Protein AF-A0A2V8QY30-F1 (afdb_monomer_lite)

Radius of gyration: 14.87 Å; chains: 1; bounding box: 44×24×40 Å

Secondary structure (DSSP, 8-state):
---PPPEEEEEES---TT-HHHHHHHHHHHHHHHTT-EEEEE-GGG--PPPP-HHHHHHH---HHHHHHHHHHHH-SEEEEE---BTTB--HHHHHHHHHHTS--SSS-HHHHHTT-EEEEE----

pLDDT: mean 94.34, std 8.31, range [44.0, 98.81]

Structure (mmCIF, N/CA/C/O backbone):
data_AF-A0A2V8QY30-F1
#
_entry.id   AF-A0A2V8QY30-F1
#
loop_
_atom_site.group_PDB
_atom_site.id
_atom_site.type_symbol
_atom_site.label_atom_id
_atom_site.label_alt_id
_atom_site.label_comp_id
_atom_site.label_asym_id
_atom_site.label_entity_id
_atom_site.label_seq_id
_atom_site.pdbx_PDB_ins_code
_atom_site.Cartn_x
_atom_site.Cartn_y
_atom_site.Cartn_z
_atom_site.occupancy
_atom_site.B_iso_or_equiv
_atom_site.auth_seq_id
_atom_site.auth_comp_id
_atom_site.auth_asym_id
_atom_site.auth_atom_id
_atom_site.pdbx_PDB_model_num
ATOM 1 N N . MET A 1 1 ? -28.952 3.917 -4.270 1.00 44.00 1 MET A N 1
ATOM 2 C CA . MET A 1 1 ? -27.630 3.700 -4.903 1.00 44.00 1 MET A CA 1
ATOM 3 C C . MET A 1 1 ? -26.895 2.668 -4.061 1.00 44.00 1 MET A C 1
ATOM 5 O O . MET A 1 1 ? -27.124 2.662 -2.861 1.00 44.00 1 MET A O 1
ATOM 9 N N . MET A 1 2 ? -26.180 1.724 -4.678 1.00 47.91 2 MET A N 1
ATOM 10 C CA . MET A 1 2 ? -25.750 0.466 -4.043 1.00 47.91 2 MET A CA 1
ATOM 11 C C . MET A 1 2 ? -25.046 0.677 -2.694 1.00 47.91 2 MET A C 1
ATOM 13 O O . MET A 1 2 ? -23.987 1.288 -2.622 1.00 47.91 2 MET A O 1
ATOM 17 N N . ASN A 1 3 ? -25.658 0.127 -1.643 1.00 50.34 3 ASN A N 1
ATOM 18 C CA . ASN A 1 3 ? -25.134 0.003 -0.283 1.00 50.34 3 ASN A CA 1
ATOM 19 C C . ASN A 1 3 ? -24.005 -1.053 -0.249 1.00 50.34 3 ASN A C 1
ATOM 21 O O . ASN A 1 3 ? -24.126 -2.088 0.406 1.00 50.34 3 ASN A O 1
ATOM 25 N N . SER A 1 4 ? -22.926 -0.859 -1.009 1.00 79.81 4 SER A N 1
ATOM 26 C CA . SER A 1 4 ? -21.742 -1.716 -0.896 1.00 79.81 4 SER A CA 1
ATOM 27 C C . SER A 1 4 ? -20.883 -1.230 0.266 1.00 79.81 4 SER A C 1
ATOM 29 O O . SER A 1 4 ? -20.555 -0.046 0.344 1.00 79.81 4 SER A O 1
ATOM 31 N N . ARG A 1 5 ? -20.529 -2.139 1.182 1.00 92.62 5 ARG A N 1
ATOM 32 C CA . ARG A 1 5 ? -19.551 -1.850 2.239 1.00 92.62 5 ARG A CA 1
ATOM 33 C C . ARG A 1 5 ? -18.229 -1.423 1.583 1.00 92.62 5 ARG A C 1
ATOM 35 O O . ARG A 1 5 ? -17.775 -2.158 0.707 1.00 92.62 5 ARG A O 1
ATOM 42 N N . PRO A 1 6 ? -17.619 -0.287 1.972 1.00 95.88 6 PRO A N 1
ATOM 43 C CA . PRO A 1 6 ? -16.337 0.133 1.412 1.00 95.88 6 PRO A CA 1
ATOM 44 C C . PRO A 1 6 ? -15.262 -0.925 1.653 1.00 95.88 6 PRO A C 1
ATOM 46 O O . PRO A 1 6 ? -15.087 -1.360 2.794 1.00 95.88 6 PRO A O 1
ATOM 49 N N . LYS A 1 7 ? -14.529 -1.310 0.606 1.00 97.94 7 LYS A N 1
ATOM 50 C CA . LYS A 1 7 ? -13.388 -2.223 0.712 1.00 97.94 7 LYS A CA 1
ATOM 51 C C . LYS A 1 7 ? -12.108 -1.438 0.931 1.00 97.94 7 LYS A C 1
ATOM 53 O O . LYS A 1 7 ? -11.753 -0.582 0.127 1.00 97.94 7 LYS A O 1
ATOM 58 N N . ILE A 1 8 ? -11.388 -1.734 2.002 1.00 98.56 8 ILE A N 1
ATOM 59 C CA . ILE A 1 8 ? -10.197 -0.989 2.405 1.00 98.56 8 ILE A CA 1
ATOM 60 C C . ILE A 1 8 ? -8.993 -1.923 2.466 1.00 98.56 8 ILE A C 1
ATOM 62 O O . ILE A 1 8 ? -9.006 -2.906 3.204 1.00 98.56 8 ILE A O 1
ATOM 66 N N . LEU A 1 9 ? -7.936 -1.611 1.717 1.00 98.75 9 LEU A N 1
ATOM 67 C CA . LEU A 1 9 ? -6.664 -2.324 1.820 1.00 98.75 9 LEU A CA 1
ATOM 68 C C . LEU A 1 9 ? -5.789 -1.648 2.880 1.00 98.75 9 LEU A C 1
ATOM 70 O O . LEU A 1 9 ? -5.529 -0.447 2.814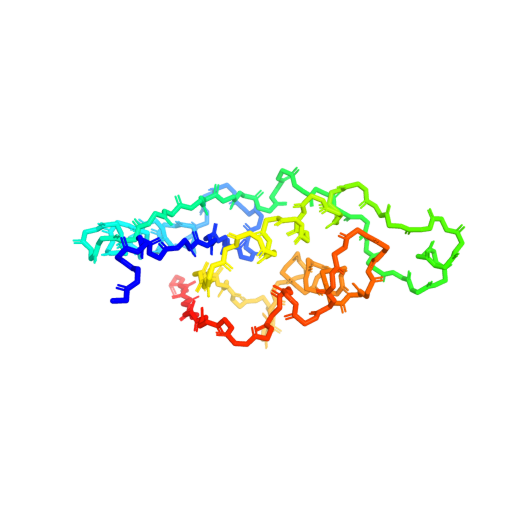 1.00 98.75 9 LEU A O 1
ATOM 74 N N . ALA A 1 10 ? -5.311 -2.417 3.852 1.00 98.81 10 ALA A N 1
ATOM 75 C CA . ALA A 1 10 ? -4.511 -1.920 4.962 1.00 98.81 10 ALA A CA 1
ATOM 76 C C . ALA A 1 10 ? -3.126 -2.573 4.990 1.00 98.81 10 ALA A C 1
ATOM 78 O O . ALA A 1 10 ? -3.009 -3.795 5.085 1.00 98.81 10 ALA A O 1
ATOM 79 N N . PHE A 1 11 ? -2.062 -1.768 4.977 1.00 98.69 11 PHE A N 1
ATOM 80 C CA . PHE A 1 11 ? -0.688 -2.265 5.094 1.00 98.69 11 PHE A CA 1
ATOM 81 C C . PHE A 1 11 ? 0.254 -1.248 5.735 1.00 98.69 11 PHE A C 1
ATOM 83 O O . PHE A 1 11 ? 0.002 -0.043 5.770 1.00 98.69 11 PHE A O 1
ATOM 90 N N . ALA A 1 12 ? 1.357 -1.750 6.290 1.00 98.31 12 ALA A N 1
ATOM 91 C CA . ALA A 1 12 ? 2.384 -0.918 6.901 1.00 98.31 12 ALA A CA 1
ATOM 92 C C . ALA A 1 12 ? 3.665 -0.930 6.062 1.00 98.31 12 ALA A C 1
ATOM 94 O O . ALA A 1 12 ? 4.093 -1.987 5.607 1.00 98.31 12 ALA A O 1
ATOM 95 N N . GLY A 1 13 ? 4.334 0.219 5.954 1.00 97.38 13 GLY A N 1
ATOM 96 C CA . GLY A 1 13 ? 5.627 0.353 5.273 1.00 97.38 13 GLY A CA 1
ATOM 97 C C . GLY A 1 13 ? 6.804 -0.302 6.008 1.00 97.38 13 GLY A C 1
ATOM 98 O O . GLY A 1 13 ? 7.914 -0.364 5.489 1.00 97.38 13 GLY A O 1
ATOM 99 N N . SER A 1 14 ? 6.590 -0.787 7.233 1.00 96.88 14 SER A N 1
ATOM 100 C CA . SER A 1 14 ? 7.616 -1.455 8.033 1.00 96.88 14 SER A CA 1
ATOM 101 C C . SER A 1 14 ? 7.595 -2.964 7.829 1.00 96.88 14 SER A C 1
ATOM 103 O O . SER A 1 14 ? 6.583 -3.606 8.105 1.00 96.88 14 SER A O 1
ATOM 105 N N . LEU A 1 15 ? 8.745 -3.551 7.499 1.00 96.94 15 LEU A N 1
ATOM 106 C CA . LEU A 1 15 ? 8.915 -5.007 7.478 1.00 96.94 15 LEU A CA 1
ATOM 107 C C . LEU A 1 15 ? 9.192 -5.602 8.867 1.00 96.94 15 LEU A C 1
ATOM 109 O O . LEU A 1 15 ? 9.191 -6.813 9.025 1.00 96.94 15 LEU A O 1
ATOM 113 N N . ARG A 1 16 ? 9.405 -4.795 9.914 1.00 96.25 16 ARG A N 1
ATOM 114 C CA . ARG A 1 16 ? 9.683 -5.324 11.261 1.00 96.25 16 ARG A CA 1
ATOM 115 C C . ARG A 1 16 ? 8.466 -6.077 11.805 1.00 96.25 16 ARG A C 1
ATOM 117 O O . ARG A 1 16 ? 7.333 -5.611 11.676 1.00 96.25 16 ARG A O 1
ATOM 124 N N . GLU A 1 17 ? 8.695 -7.207 12.472 1.00 94.94 17 GLU A N 1
ATOM 125 C CA . GLU A 1 17 ? 7.608 -7.991 13.082 1.00 94.94 17 GLU A CA 1
ATOM 126 C C . GLU A 1 17 ? 6.914 -7.199 14.196 1.00 94.94 17 GLU A C 1
ATOM 128 O O . GLU A 1 17 ? 5.695 -7.042 14.217 1.00 94.94 17 GLU A O 1
ATOM 133 N N . ARG A 1 18 ? 7.719 -6.608 15.086 1.00 95.12 18 ARG A N 1
ATOM 134 C CA . ARG A 1 18 ? 7.273 -5.803 16.232 1.00 95.12 18 ARG A CA 1
ATOM 135 C C . ARG A 1 18 ? 7.176 -4.312 15.891 1.00 95.12 18 ARG A C 1
ATOM 137 O O . ARG A 1 18 ? 7.644 -3.461 16.641 1.00 95.12 18 ARG A O 1
ATOM 144 N N . SER A 1 19 ? 6.616 -3.982 14.729 1.00 96.62 19 SER A N 1
ATOM 145 C CA . SER A 1 19 ? 6.483 -2.591 14.282 1.00 96.62 19 SER A CA 1
ATOM 146 C C . SER A 1 19 ? 5.397 -1.831 15.056 1.00 96.62 19 SER A C 1
ATOM 148 O O . SER A 1 19 ? 4.241 -2.261 15.095 1.00 96.62 19 SER A O 1
ATOM 150 N N . LEU A 1 20 ? 5.732 -0.656 15.608 1.00 96.69 20 LEU A N 1
ATOM 151 C CA . LEU A 1 20 ? 4.745 0.272 16.185 1.00 96.69 20 LEU A CA 1
ATOM 152 C C . LEU A 1 20 ? 3.708 0.715 15.142 1.00 96.69 20 LEU A C 1
ATOM 154 O O . LEU A 1 20 ? 2.522 0.804 15.447 1.00 96.69 20 LEU A O 1
ATOM 158 N N . ASN A 1 21 ? 4.129 0.876 13.887 1.00 97.88 21 ASN A N 1
ATOM 159 C CA . ASN A 1 21 ? 3.250 1.263 12.785 1.00 97.88 21 ASN A CA 1
ATOM 160 C C . ASN A 1 21 ? 2.228 0.167 12.457 1.00 97.88 21 ASN A C 1
ATOM 162 O O . ASN A 1 21 ? 1.056 0.469 12.258 1.00 97.88 21 ASN A O 1
ATOM 166 N N . LYS A 1 22 ? 2.614 -1.117 12.526 1.00 98.12 22 LYS A N 1
ATOM 167 C CA . LYS A 1 22 ? 1.648 -2.229 12.427 1.00 98.12 22 LYS A CA 1
ATOM 168 C C . LYS A 1 22 ? 0.629 -2.207 13.573 1.00 98.12 22 LYS A C 1
ATOM 170 O O . LYS A 1 22 ? -0.527 -2.559 13.364 1.00 98.12 22 LYS A O 1
ATOM 175 N N . ARG A 1 23 ? 1.025 -1.792 14.784 1.00 97.62 23 ARG A N 1
ATOM 176 C CA . ARG A 1 23 ? 0.105 -1.678 15.934 1.00 97.62 23 ARG A CA 1
ATOM 177 C C . ARG A 1 23 ? -0.899 -0.539 15.752 1.00 97.62 23 ARG A C 1
ATOM 179 O O . ARG A 1 23 ? -2.086 -0.764 15.977 1.00 97.62 23 ARG A O 1
ATOM 186 N N . VAL A 1 24 ? -0.446 0.641 15.323 1.00 98.00 24 VAL A N 1
ATOM 187 C CA . VAL A 1 24 ? -1.335 1.780 15.027 1.00 98.00 24 VAL A CA 1
ATOM 188 C C . VAL A 1 24 ? -2.274 1.453 13.869 1.00 98.00 24 VAL A C 1
ATOM 190 O O . VAL A 1 24 ? -3.479 1.657 14.000 1.00 98.00 24 VAL A O 1
ATOM 193 N N . LEU A 1 25 ? -1.769 0.819 12.806 1.00 98.62 25 LEU A N 1
ATOM 194 C CA . LEU A 1 25 ? -2.597 0.352 11.695 1.00 98.62 25 LEU A CA 1
ATOM 195 C C . LEU A 1 25 ? -3.714 -0.582 12.163 1.00 98.62 25 LEU A C 1
ATOM 197 O O . LEU A 1 25 ? -4.866 -0.377 11.810 1.00 98.62 25 LEU A O 1
ATOM 201 N N . LYS A 1 26 ? -3.406 -1.564 13.020 1.00 98.44 26 LYS A N 1
ATOM 202 C CA . LYS A 1 26 ? -4.421 -2.461 13.599 1.00 98.44 26 LYS A CA 1
ATOM 203 C C . LYS A 1 26 ? -5.492 -1.706 14.389 1.00 98.44 26 LYS A C 1
ATOM 205 O O . LYS A 1 26 ? -6.628 -2.162 14.448 1.00 98.44 26 LYS A O 1
ATOM 210 N N . THR A 1 27 ? -5.161 -0.571 15.004 1.00 98.38 27 THR A N 1
ATOM 211 C CA . THR A 1 27 ? -6.157 0.302 15.644 1.00 98.38 27 THR A CA 1
ATOM 212 C C . THR A 1 27 ? -7.035 1.009 14.617 1.00 98.38 27 THR A C 1
ATOM 214 O O . THR A 1 27 ? -8.252 1.014 14.791 1.00 98.38 27 THR A O 1
ATOM 217 N N . ALA A 1 28 ? -6.453 1.534 13.536 1.00 98.50 28 ALA A N 1
ATOM 218 C CA . ALA A 1 28 ? -7.212 2.141 12.445 1.00 98.50 28 ALA A CA 1
ATOM 219 C C . ALA A 1 28 ? -8.132 1.131 11.737 1.00 98.50 28 ALA A C 1
ATOM 221 O O . ALA A 1 28 ? -9.289 1.452 11.487 1.00 98.50 28 ALA A O 1
ATOM 222 N N . ILE A 1 29 ? -7.662 -0.103 11.512 1.00 98.69 29 ILE A N 1
ATOM 223 C CA . ILE A 1 29 ? -8.457 -1.217 10.967 1.00 98.69 29 ILE A CA 1
ATOM 224 C C . ILE A 1 29 ? -9.715 -1.434 11.815 1.00 98.69 29 ILE A C 1
ATOM 226 O O . ILE A 1 29 ? -10.820 -1.338 11.293 1.00 98.69 29 ILE A O 1
ATOM 230 N N . ARG A 1 30 ? -9.567 -1.600 13.140 1.00 98.75 30 ARG A N 1
ATOM 231 C CA . ARG A 1 30 ? -10.720 -1.759 14.047 1.00 98.75 30 ARG A CA 1
ATOM 232 C C . ARG A 1 30 ? -11.683 -0.571 13.991 1.00 98.75 30 ARG A C 1
ATOM 234 O O . ARG A 1 30 ? -12.881 -0.747 14.188 1.00 98.75 30 ARG A O 1
ATOM 241 N N . GLY A 1 31 ? -11.171 0.644 13.788 1.00 98.38 31 GLY A N 1
ATOM 242 C CA . GLY A 1 31 ? -11.994 1.842 13.609 1.00 98.38 31 GLY A CA 1
ATOM 243 C C . GLY A 1 31 ? -12.803 1.804 12.311 1.00 98.38 31 GLY A C 1
ATOM 244 O O . GLY A 1 31 ? -14.005 2.055 12.338 1.00 98.38 31 GLY A O 1
ATOM 245 N N . ALA A 1 32 ? -12.164 1.431 11.201 1.00 98.19 32 ALA A N 1
ATOM 246 C CA . ALA A 1 32 ? -12.805 1.302 9.896 1.00 98.19 32 ALA A CA 1
ATOM 247 C C . ALA A 1 32 ? -13.869 0.190 9.881 1.00 98.19 32 ALA A C 1
ATOM 249 O O . ALA A 1 32 ? -14.982 0.415 9.412 1.00 98.19 32 ALA A O 1
ATOM 250 N N . GLU A 1 33 ? -13.575 -0.972 10.470 1.00 98.25 33 GLU A N 1
ATOM 251 C CA . GLU A 1 33 ? -14.533 -2.079 10.609 1.00 98.25 33 GLU A CA 1
ATOM 252 C C . GLU A 1 33 ? -15.758 -1.664 11.437 1.00 98.25 33 GLU A C 1
ATOM 254 O O . GLU A 1 33 ? -16.895 -1.912 11.038 1.00 98.25 33 GLU A O 1
ATOM 259 N N . LYS A 1 34 ? -15.553 -0.954 12.559 1.00 98.31 34 LYS A N 1
ATOM 260 C CA . LYS A 1 34 ? -16.652 -0.389 13.367 1.00 98.31 34 LYS A CA 1
ATOM 261 C C . LYS A 1 34 ? -17.494 0.631 12.600 1.00 98.31 34 LYS A C 1
ATOM 263 O O . LYS A 1 34 ? -18.681 0.757 12.882 1.00 98.31 34 LYS A O 1
ATOM 268 N N . ALA A 1 35 ? -16.892 1.346 11.652 1.00 97.00 35 ALA A N 1
ATOM 269 C CA . ALA A 1 35 ? -17.582 2.273 10.761 1.00 97.00 35 ALA A CA 1
ATOM 270 C C . ALA A 1 35 ? -18.266 1.577 9.563 1.00 97.00 35 ALA A C 1
ATOM 272 O O . ALA A 1 35 ? -18.912 2.247 8.762 1.00 97.00 35 ALA A O 1
ATOM 273 N N . GLY A 1 36 ? -18.156 0.247 9.442 1.00 97.38 36 GLY A N 1
ATOM 274 C CA . GLY A 1 36 ? -18.845 -0.556 8.429 1.00 97.38 36 GLY A CA 1
ATOM 275 C C . GLY A 1 36 ? -18.020 -0.915 7.189 1.00 97.38 36 GLY A C 1
ATOM 276 O O . GLY A 1 36 ? -18.595 -1.434 6.230 1.00 97.38 36 GLY A O 1
ATOM 277 N N . ALA A 1 37 ? -16.707 -0.662 7.185 1.00 97.88 37 ALA A N 1
ATOM 278 C CA . ALA A 1 37 ? -15.819 -1.069 6.096 1.00 97.88 37 ALA A CA 1
ATOM 279 C C . ALA A 1 37 ? -15.456 -2.564 6.164 1.00 97.88 37 ALA A C 1
ATOM 281 O O . ALA A 1 37 ? -15.326 -3.140 7.244 1.00 97.88 37 ALA A O 1
ATOM 282 N N . GLU A 1 38 ? -15.239 -3.175 5.001 1.00 98.31 38 GLU A N 1
ATOM 283 C CA . GLU A 1 38 ? -14.573 -4.471 4.858 1.00 98.31 38 GLU A CA 1
ATOM 284 C C . GLU A 1 38 ? -13.075 -4.213 4.683 1.00 98.31 38 GLU A C 1
ATOM 286 O O . GLU A 1 38 ? -12.674 -3.501 3.763 1.00 98.31 38 GLU A O 1
ATOM 291 N N . VAL A 1 39 ? -12.239 -4.741 5.579 1.00 98.62 39 VAL A N 1
ATOM 292 C CA . VAL A 1 39 ? -10.808 -4.419 5.592 1.00 98.62 39 VAL A CA 1
ATOM 293 C C . VAL A 1 39 ? -9.968 -5.653 5.294 1.00 98.62 39 VAL A C 1
ATOM 295 O O . VAL A 1 39 ? -9.995 -6.628 6.041 1.00 98.62 39 VAL A O 1
ATOM 298 N N . THR A 1 40 ? -9.150 -5.573 4.247 1.00 98.81 40 THR A N 1
ATOM 299 C CA . THR A 1 40 ? -8.115 -6.566 3.953 1.00 98.81 40 THR A CA 1
ATOM 300 C C . THR A 1 40 ? -6.789 -6.065 4.494 1.00 98.81 40 THR A C 1
ATOM 302 O O . THR A 1 40 ? -6.256 -5.054 4.039 1.00 98.81 40 THR A O 1
ATOM 305 N N . TYR A 1 41 ? -6.235 -6.773 5.472 1.00 98.75 41 TYR A N 1
ATOM 306 C CA . TYR A 1 41 ? -4.899 -6.496 5.989 1.00 98.75 41 TYR A CA 1
ATOM 307 C C . TYR A 1 41 ? -3.856 -7.360 5.283 1.00 98.75 41 TYR A C 1
ATOM 309 O O . TYR A 1 41 ? -3.994 -8.582 5.251 1.00 98.75 41 TYR A O 1
ATOM 317 N N . ILE A 1 42 ? -2.780 -6.739 4.798 1.00 98.62 42 ILE A N 1
ATOM 318 C CA . ILE A 1 42 ? -1.595 -7.450 4.312 1.00 98.62 42 ILE A CA 1
ATOM 319 C C . ILE A 1 42 ? -0.334 -7.002 5.050 1.00 98.62 42 ILE A C 1
ATOM 321 O O . ILE A 1 42 ? -0.186 -5.846 5.465 1.00 98.62 42 ILE A O 1
ATOM 325 N N . ASP A 1 43 ? 0.615 -7.922 5.184 1.00 98.19 43 ASP A N 1
ATOM 326 C CA . ASP A 1 43 ? 1.970 -7.615 5.616 1.00 98.19 43 ASP A CA 1
ATOM 327 C C . ASP A 1 43 ? 2.878 -7.568 4.385 1.00 98.19 43 ASP A C 1
ATOM 329 O O . ASP A 1 43 ? 3.005 -8.558 3.670 1.00 98.19 43 ASP A O 1
ATOM 333 N N . LEU A 1 44 ? 3.542 -6.434 4.131 1.00 97.88 44 LEU A N 1
ATOM 334 C CA . LEU A 1 44 ? 4.449 -6.311 2.980 1.00 97.88 44 LEU A CA 1
ATOM 335 C C . LEU A 1 44 ? 5.612 -7.318 3.026 1.00 97.88 44 LEU A C 1
ATOM 337 O O . LEU A 1 44 ? 6.226 -7.577 1.996 1.00 97.88 44 LEU A O 1
ATOM 341 N N . ARG A 1 45 ? 5.890 -7.937 4.184 1.00 96.94 45 ARG A N 1
ATOM 342 C CA . ARG A 1 45 ? 6.826 -9.069 4.282 1.00 96.94 45 ARG A CA 1
ATOM 343 C C . ARG A 1 45 ? 6.439 -10.266 3.411 1.00 96.94 45 ARG A C 1
ATOM 345 O O . ARG A 1 45 ? 7.329 -10.980 2.965 1.00 96.94 45 ARG A O 1
ATOM 352 N N . ASP A 1 46 ? 5.149 -10.473 3.159 1.00 97.38 46 ASP A N 1
ATOM 353 C CA . ASP A 1 46 ? 4.645 -11.606 2.368 1.00 97.38 46 ASP A CA 1
ATOM 354 C C . ASP A 1 46 ? 4.751 -11.351 0.845 1.00 97.38 46 ASP A C 1
ATOM 356 O O . ASP A 1 46 ? 4.496 -12.236 0.012 1.00 97.38 46 ASP A O 1
ATOM 360 N N . TYR A 1 47 ? 5.187 -10.135 0.490 1.00 97.50 47 TYR A N 1
ATOM 361 C CA . TYR A 1 47 ? 5.384 -9.618 -0.861 1.00 97.50 47 TYR A CA 1
ATOM 362 C C . TYR A 1 47 ? 6.846 -9.185 -1.064 1.00 97.50 47 TYR A C 1
ATOM 364 O O . TYR A 1 47 ? 7.103 -8.008 -1.328 1.00 97.50 47 TYR A O 1
ATOM 372 N N . PRO A 1 48 ? 7.825 -10.101 -0.924 1.00 95.94 48 PRO A N 1
ATOM 373 C CA . PRO A 1 48 ? 9.207 -9.781 -1.240 1.00 95.94 48 PRO A CA 1
ATOM 374 C C . PRO A 1 48 ? 9.314 -9.545 -2.749 1.00 95.94 48 PRO A C 1
ATOM 376 O O . PRO A 1 48 ? 9.303 -10.490 -3.529 1.00 95.94 48 PRO A O 1
ATOM 379 N N . MET A 1 49 ? 9.368 -8.277 -3.142 1.00 95.81 49 MET A N 1
ATOM 380 C CA . MET A 1 49 ? 9.625 -7.857 -4.516 1.00 95.81 49 MET A CA 1
ATOM 381 C C . MET A 1 49 ? 11.103 -7.483 -4.646 1.00 95.81 49 MET A C 1
ATOM 383 O O . MET A 1 49 ? 11.646 -6.876 -3.709 1.00 95.81 49 MET A O 1
ATOM 387 N N . PRO A 1 50 ? 11.752 -7.766 -5.788 1.00 96.44 50 PRO A N 1
ATOM 388 C CA . PRO A 1 50 ? 13.050 -7.174 -6.083 1.00 96.44 50 PRO A CA 1
ATOM 389 C C . PRO A 1 50 ? 12.938 -5.645 -6.066 1.00 96.44 50 PRO A C 1
ATOM 391 O O . PRO A 1 50 ? 11.847 -5.079 -6.210 1.00 96.44 50 PRO A O 1
ATOM 394 N N . MET A 1 51 ? 14.061 -4.958 -5.866 1.00 97.50 51 MET A N 1
ATOM 395 C CA . MET A 1 51 ? 14.081 -3.506 -6.035 1.00 97.50 51 MET A CA 1
ATOM 396 C C . MET A 1 51 ? 13.664 -3.173 -7.464 1.00 97.50 51 MET A C 1
ATOM 398 O O . MET A 1 51 ? 14.176 -3.768 -8.408 1.00 97.50 51 MET A O 1
ATOM 402 N N . TYR A 1 52 ? 12.715 -2.255 -7.609 1.00 97.12 52 TYR A N 1
ATOM 403 C CA . TYR A 1 52 ? 12.225 -1.862 -8.916 1.00 97.12 52 TYR A CA 1
ATOM 404 C C . TYR A 1 52 ? 13.367 -1.280 -9.754 1.00 97.12 52 TYR A C 1
ATOM 406 O O . TYR A 1 52 ? 14.055 -0.346 -9.333 1.00 97.12 52 TYR A O 1
ATOM 414 N N . ASN A 1 53 ? 13.511 -1.815 -10.959 1.00 96.50 53 ASN A N 1
ATOM 415 C CA . ASN A 1 53 ? 14.402 -1.341 -12.002 1.00 96.50 53 ASN A CA 1
ATOM 416 C C . ASN A 1 53 ? 13.627 -1.410 -13.323 1.00 96.50 53 ASN A C 1
ATOM 418 O O . ASN A 1 53 ? 13.006 -2.432 -13.614 1.00 96.50 53 ASN A O 1
ATOM 422 N N . SER A 1 54 ? 13.619 -0.319 -14.094 1.00 94.19 54 SER A N 1
ATOM 423 C CA . SER A 1 54 ? 12.909 -0.266 -15.375 1.00 94.19 54 SER A CA 1
ATOM 424 C C . SER A 1 54 ? 13.446 -1.283 -16.369 1.00 94.19 54 SER A C 1
ATOM 426 O O . SER A 1 54 ? 12.648 -1.942 -17.019 1.00 94.19 54 SER A O 1
ATOM 428 N N . ASP A 1 55 ? 14.764 -1.461 -16.434 1.00 96.44 55 ASP A N 1
ATOM 429 C CA . ASP A 1 55 ? 15.390 -2.337 -17.426 1.00 96.44 55 ASP A CA 1
ATOM 430 C C . ASP A 1 55 ? 15.066 -3.805 -17.123 1.00 96.44 55 ASP A C 1
ATOM 432 O O . ASP A 1 55 ? 14.766 -4.588 -18.023 1.00 96.44 55 ASP A O 1
ATOM 436 N N . ASP A 1 56 ? 15.069 -4.172 -15.837 1.00 94.69 56 ASP A N 1
ATOM 437 C CA . ASP A 1 56 ? 14.667 -5.509 -15.395 1.00 94.69 56 ASP A CA 1
ATOM 438 C C . ASP A 1 56 ? 13.169 -5.735 -15.634 1.00 94.69 56 ASP A C 1
ATOM 440 O O . ASP A 1 56 ? 12.775 -6.794 -16.111 1.00 94.69 56 ASP A O 1
ATOM 444 N N . HIS A 1 57 ? 12.331 -4.728 -15.369 1.00 93.56 57 HIS A N 1
ATOM 445 C CA . HIS A 1 57 ? 10.897 -4.806 -15.630 1.00 93.56 57 HIS A CA 1
ATOM 446 C C . HIS A 1 57 ? 10.572 -4.945 -17.127 1.00 93.56 57 HIS A C 1
ATOM 448 O O . HIS A 1 57 ? 9.708 -5.736 -17.496 1.00 93.56 57 HIS A O 1
ATOM 454 N N . GLU A 1 58 ? 11.249 -4.198 -17.997 1.00 92.81 58 GLU A N 1
ATOM 455 C CA . GLU A 1 58 ? 11.052 -4.272 -19.448 1.00 92.81 58 GLU A CA 1
ATOM 456 C C . GLU A 1 58 ? 11.521 -5.613 -20.021 1.00 92.81 58 GLU A C 1
ATOM 458 O O . GLU A 1 58 ? 10.885 -6.153 -20.927 1.00 92.81 58 GLU A O 1
ATOM 463 N N . ARG A 1 59 ? 12.609 -6.167 -19.474 1.00 95.50 59 ARG A N 1
ATOM 464 C CA . ARG A 1 59 ? 13.163 -7.459 -19.890 1.00 95.50 59 ARG A CA 1
ATOM 465 C C . ARG A 1 59 ? 12.332 -8.645 -19.395 1.00 95.50 59 ARG A C 1
ATOM 467 O O . ARG A 1 59 ? 12.043 -9.546 -20.179 1.00 95.50 59 ARG A O 1
ATOM 474 N N . ASP A 1 60 ? 11.976 -8.650 -18.112 1.00 94.62 60 ASP A N 1
ATOM 475 C CA . ASP A 1 60 ? 11.428 -9.825 -17.420 1.00 94.62 60 ASP A CA 1
ATOM 476 C C . ASP A 1 60 ? 9.913 -9.717 -17.159 1.00 94.62 60 ASP A C 1
ATOM 478 O O . ASP A 1 60 ? 9.265 -10.695 -16.782 1.00 94.62 60 ASP A O 1
ATOM 482 N N . GLY A 1 61 ? 9.321 -8.539 -17.368 1.00 93.19 61 GLY A N 1
ATOM 483 C CA . GLY A 1 61 ? 7.920 -8.258 -17.073 1.00 93.19 61 GLY A CA 1
ATOM 484 C C . GLY A 1 61 ? 7.673 -7.929 -15.598 1.00 93.19 61 GLY A C 1
ATOM 485 O O . GLY A 1 61 ? 8.518 -7.366 -14.899 1.00 93.19 61 GLY A O 1
ATOM 486 N N . PHE A 1 62 ? 6.458 -8.198 -15.114 1.00 95.06 62 PHE A N 1
ATOM 487 C CA . PHE A 1 62 ? 6.122 -7.970 -13.708 1.00 95.06 62 PHE A CA 1
ATOM 488 C C . PHE A 1 62 ? 6.518 -9.149 -12.822 1.00 95.06 62 PHE A C 1
ATOM 490 O O . PHE A 1 62 ? 6.183 -10.297 -13.110 1.00 95.06 62 PHE A O 1
ATOM 497 N N . ASP A 1 63 ? 7.076 -8.830 -11.655 1.00 95.62 63 ASP A N 1
ATOM 498 C CA . ASP A 1 63 ? 7.170 -9.776 -10.549 1.00 95.62 63 ASP A CA 1
ATOM 499 C C . ASP A 1 63 ? 5.769 -10.238 -10.085 1.00 95.62 63 ASP A C 1
ATOM 501 O O . ASP A 1 63 ? 4.815 -9.455 -9.996 1.00 95.62 63 ASP A O 1
ATOM 505 N N . GLU A 1 64 ? 5.619 -11.521 -9.749 1.00 95.62 64 GLU A N 1
ATOM 506 C CA . GLU A 1 64 ? 4.321 -12.071 -9.345 1.00 95.62 64 GLU A CA 1
ATOM 507 C C . GLU A 1 64 ? 3.758 -11.429 -8.070 1.00 95.62 64 GLU A C 1
ATOM 509 O O . GLU A 1 64 ? 2.538 -11.305 -7.917 1.00 95.62 64 GLU A O 1
ATOM 514 N N . LYS A 1 65 ? 4.618 -11.039 -7.121 1.00 96.94 65 LYS A N 1
ATOM 515 C CA . LYS A 1 65 ? 4.202 -10.353 -5.892 1.00 96.94 65 LYS A CA 1
ATOM 516 C C . LYS A 1 65 ? 3.758 -8.930 -6.199 1.00 96.94 65 LYS A C 1
ATOM 518 O O . LYS A 1 65 ? 2.777 -8.484 -5.603 1.00 96.94 65 LYS A O 1
ATOM 523 N N . ALA A 1 66 ? 4.394 -8.270 -7.167 1.00 96.31 66 ALA A N 1
ATOM 524 C CA . ALA A 1 66 ? 3.936 -6.981 -7.675 1.00 96.31 66 ALA A CA 1
ATOM 525 C C . ALA A 1 66 ? 2.538 -7.088 -8.308 1.00 96.31 66 ALA A C 1
ATOM 527 O O . ALA A 1 66 ? 1.653 -6.308 -7.955 1.00 96.31 66 ALA A O 1
ATOM 528 N N . LEU A 1 67 ? 2.283 -8.097 -9.152 1.00 96.12 67 LEU A N 1
ATOM 529 C CA . LEU A 1 67 ? 0.948 -8.321 -9.735 1.00 96.12 67 LEU A CA 1
ATOM 530 C C . LEU A 1 67 ? -0.112 -8.641 -8.678 1.00 96.12 67 LEU A C 1
ATOM 532 O O . LEU A 1 67 ? -1.240 -8.159 -8.771 1.00 96.12 67 LEU A O 1
ATOM 536 N N . LYS A 1 68 ? 0.230 -9.436 -7.656 1.00 97.06 68 LYS A N 1
ATOM 537 C CA . LYS A 1 68 ? -0.684 -9.716 -6.535 1.00 97.06 68 LYS A CA 1
ATOM 538 C C . LYS A 1 68 ? -1.028 -8.437 -5.770 1.00 97.06 68 LYS A C 1
ATOM 540 O O . LYS A 1 68 ? -2.197 -8.210 -5.467 1.00 97.06 68 LYS A O 1
ATOM 545 N N . LEU A 1 69 ? -0.040 -7.578 -5.510 1.00 97.75 69 LEU A N 1
ATOM 546 C CA . LEU A 1 69 ? -0.273 -6.282 -4.874 1.00 97.75 69 LEU A CA 1
ATOM 547 C C . LEU A 1 69 ? -1.139 -5.362 -5.750 1.00 97.75 69 LEU A C 1
ATOM 549 O O . LEU A 1 69 ? -2.042 -4.713 -5.227 1.00 97.75 69 LEU A O 1
ATOM 553 N N . GLN A 1 70 ? -0.914 -5.326 -7.067 1.00 96.88 70 GLN A N 1
ATOM 554 C CA . GLN A 1 70 ? -1.763 -4.563 -7.990 1.00 96.88 70 GLN A CA 1
ATOM 555 C C . GLN A 1 70 ? -3.211 -5.047 -7.998 1.00 96.88 70 GLN A C 1
ATOM 557 O O . GLN A 1 70 ? -4.119 -4.215 -8.011 1.00 96.88 70 GLN A O 1
ATOM 562 N N . GLY A 1 71 ? -3.433 -6.362 -7.953 1.00 96.69 71 GLY A N 1
ATOM 563 C CA . GLY A 1 71 ? -4.775 -6.936 -7.846 1.00 96.69 71 GLY A CA 1
ATOM 564 C C . GLY A 1 71 ? -5.482 -6.467 -6.581 1.00 96.69 71 GLY A C 1
ATOM 565 O O . GLY A 1 71 ? -6.572 -5.907 -6.656 1.00 96.69 71 GLY A O 1
ATOM 566 N N . LEU A 1 72 ? -4.802 -6.553 -5.435 1.00 97.81 72 LEU A N 1
ATOM 567 C CA . LEU A 1 72 ? -5.334 -6.031 -4.177 1.00 97.81 72 LEU A CA 1
ATOM 568 C C . LEU A 1 72 ? -5.636 -4.533 -4.269 1.00 97.81 72 LEU A C 1
ATOM 570 O O . LEU A 1 72 ? -6.733 -4.113 -3.931 1.00 97.81 72 LEU A O 1
ATOM 574 N N . LEU A 1 73 ? -4.718 -3.706 -4.765 1.00 97.38 73 LEU A N 1
ATOM 575 C CA . LEU A 1 73 ? -4.982 -2.271 -4.915 1.00 97.38 73 LEU A CA 1
ATOM 576 C C . LEU A 1 73 ? -6.192 -2.005 -5.821 1.00 97.38 73 LEU A C 1
ATOM 578 O O . LEU A 1 73 ? -7.019 -1.152 -5.508 1.00 97.38 73 LEU A O 1
ATOM 582 N N . THR A 1 74 ? -6.332 -2.767 -6.904 1.00 96.25 74 THR A N 1
ATOM 583 C CA . THR A 1 74 ? -7.443 -2.664 -7.858 1.00 96.25 74 THR A CA 1
ATOM 584 C C . THR A 1 74 ? -8.790 -2.998 -7.215 1.00 96.25 74 THR A C 1
ATOM 586 O O . THR A 1 74 ? -9.753 -2.259 -7.417 1.00 96.25 74 THR A O 1
ATOM 589 N N . GLU A 1 75 ? -8.853 -4.060 -6.410 1.00 96.06 75 GLU A N 1
ATOM 590 C CA . GLU A 1 75 ? -10.082 -4.597 -5.803 1.00 96.06 75 GLU A CA 1
ATOM 591 C C . GLU A 1 75 ? -10.645 -3.779 -4.626 1.00 96.06 75 GLU A C 1
ATOM 593 O O . GLU A 1 75 ? -11.774 -4.034 -4.198 1.00 96.06 75 GLU A O 1
ATOM 598 N N . HIS A 1 76 ? -9.883 -2.820 -4.087 1.00 97.50 76 HIS A N 1
ATOM 599 C CA . HIS A 1 76 ? -10.262 -2.054 -2.892 1.00 97.50 76 HIS A CA 1
ATOM 600 C C . HIS A 1 76 ? -10.570 -0.592 -3.214 1.00 97.50 76 HIS A C 1
ATOM 602 O O . HIS A 1 76 ? -9.888 0.027 -4.017 1.00 97.50 76 HIS A O 1
ATOM 608 N N . ASP A 1 77 ? -11.551 0.002 -2.547 1.00 96.50 77 ASP A N 1
ATOM 609 C CA . ASP A 1 77 ? -12.006 1.379 -2.771 1.00 96.50 77 ASP A CA 1
ATOM 610 C C . ASP A 1 77 ? -11.123 2.431 -2.077 1.00 96.50 77 ASP A C 1
ATOM 612 O O . ASP A 1 77 ? -11.100 3.600 -2.468 1.00 96.50 77 ASP A O 1
ATOM 616 N N . GLY A 1 78 ? -10.382 2.033 -1.040 1.00 97.31 78 GLY A N 1
ATOM 617 C CA . GLY A 1 78 ? -9.529 2.932 -0.266 1.00 97.31 78 GLY A CA 1
ATOM 618 C C . GLY A 1 78 ? -8.383 2.232 0.455 1.00 97.31 78 GLY A C 1
ATOM 619 O O . GLY A 1 78 ? -8.302 1.004 0.488 1.00 97.31 78 GLY A O 1
ATOM 620 N N . LEU A 1 79 ? -7.478 3.029 1.028 1.00 98.50 79 LEU A N 1
ATOM 621 C CA . LEU A 1 79 ? -6.220 2.568 1.615 1.00 98.50 79 LEU A CA 1
ATOM 622 C C . LEU A 1 79 ? -6.043 3.072 3.055 1.00 98.50 79 LEU A C 1
ATOM 624 O O . LEU A 1 79 ? -6.257 4.251 3.342 1.00 98.50 79 LEU A O 1
ATOM 628 N N . LEU A 1 80 ? -5.565 2.201 3.944 1.00 98.75 80 LEU A N 1
ATOM 629 C CA . LEU A 1 80 ? -4.981 2.575 5.236 1.00 98.75 80 LEU A CA 1
ATOM 630 C C . LEU A 1 80 ? -3.489 2.248 5.213 1.00 98.75 80 LEU A C 1
ATOM 632 O O . LEU A 1 80 ? -3.105 1.079 5.159 1.00 98.75 80 LEU A O 1
ATOM 636 N N . ILE A 1 81 ? -2.643 3.274 5.280 1.00 98.62 81 ILE A N 1
ATOM 637 C CA . ILE A 1 81 ? -1.192 3.111 5.169 1.00 98.62 81 ILE A CA 1
ATOM 638 C C . ILE A 1 81 ? -0.527 3.621 6.442 1.00 98.62 81 ILE A C 1
ATOM 640 O O . ILE A 1 81 ? -0.613 4.803 6.771 1.00 98.62 81 ILE A O 1
ATOM 644 N N . ALA A 1 82 ? 0.166 2.731 7.154 1.00 98.38 82 ALA A N 1
ATOM 645 C CA . ALA A 1 82 ? 1.001 3.117 8.290 1.00 98.38 82 ALA A CA 1
ATOM 646 C C . ALA A 1 82 ? 2.483 3.108 7.907 1.00 98.38 82 ALA A C 1
ATOM 648 O O . ALA A 1 82 ? 3.068 2.042 7.697 1.00 98.38 82 ALA A O 1
ATOM 649 N N . SER A 1 83 ? 3.111 4.276 7.836 1.00 97.75 83 SER A N 1
ATOM 650 C CA . SER A 1 83 ? 4.510 4.404 7.426 1.00 97.75 83 SER A CA 1
ATOM 651 C C . SER A 1 83 ? 5.368 4.924 8.576 1.00 97.75 83 SER A C 1
ATOM 653 O O . SER A 1 83 ? 5.158 6.064 8.983 1.00 97.75 83 SER A O 1
ATOM 655 N N . PRO A 1 84 ? 6.370 4.167 9.074 1.00 96.44 84 PRO A N 1
ATOM 656 C CA . PRO A 1 84 ? 7.431 4.792 9.855 1.00 96.44 84 PRO A CA 1
ATOM 657 C C . PRO A 1 84 ? 8.226 5.765 8.981 1.00 96.44 84 PRO A C 1
ATOM 659 O O . PRO A 1 84 ? 8.187 5.683 7.753 1.00 96.44 84 PRO A O 1
ATOM 662 N N . GLU A 1 85 ? 9.003 6.618 9.631 1.00 95.44 85 GLU A N 1
ATOM 663 C CA . GLU A 1 85 ? 10.035 7.416 8.982 1.00 95.44 85 GLU A CA 1
ATOM 664 C C . GLU A 1 85 ? 11.393 6.735 9.179 1.00 95.44 85 GLU A C 1
ATOM 666 O O . GLU A 1 85 ? 11.813 6.492 10.313 1.00 95.44 85 GLU A O 1
ATOM 671 N N . TYR A 1 86 ? 12.064 6.379 8.084 1.00 93.62 86 TYR A N 1
ATOM 672 C CA . TYR A 1 86 ? 13.432 5.862 8.094 1.00 93.62 86 TYR A CA 1
ATOM 673 C C . TYR A 1 86 ? 14.346 6.914 7.469 1.00 93.62 86 TYR A C 1
ATOM 675 O O . TYR A 1 86 ? 14.221 7.216 6.285 1.00 93.62 86 TYR A O 1
ATOM 683 N N . ASN A 1 87 ? 15.264 7.463 8.272 1.00 93.00 87 ASN A N 1
ATOM 684 C CA . ASN A 1 87 ? 16.243 8.471 7.851 1.00 93.00 87 ASN A CA 1
ATOM 685 C C . ASN A 1 87 ? 15.610 9.702 7.165 1.00 93.00 87 ASN A C 1
ATOM 687 O O . ASN A 1 87 ? 16.084 10.127 6.115 1.00 93.00 87 ASN A O 1
ATOM 691 N N . GLY A 1 88 ? 14.521 10.254 7.713 1.00 91.69 88 GLY A N 1
ATOM 692 C CA . GLY A 1 88 ? 13.854 11.421 7.119 1.00 91.69 88 GLY A CA 1
ATOM 693 C C . GLY A 1 88 ? 12.948 11.112 5.924 1.00 91.69 88 GLY A C 1
ATOM 694 O O . GLY A 1 88 ? 12.507 12.032 5.240 1.00 91.69 88 GLY A O 1
ATOM 695 N N . SER A 1 89 ? 12.697 9.836 5.614 1.00 94.69 89 SER A N 1
ATOM 696 C CA . SER A 1 89 ? 11.937 9.442 4.426 1.00 94.69 89 SER A CA 1
ATOM 697 C C . SER A 1 89 ? 11.018 8.245 4.663 1.00 94.69 89 SER A C 1
ATOM 699 O O . SER A 1 89 ? 11.013 7.625 5.732 1.00 94.69 89 SER A O 1
ATOM 701 N N . LEU A 1 90 ? 10.232 7.901 3.640 1.00 95.38 90 LEU A N 1
ATOM 702 C CA . LEU A 1 90 ? 9.448 6.673 3.645 1.00 95.38 90 LEU A CA 1
ATOM 703 C C . LEU A 1 90 ? 10.358 5.429 3.585 1.00 95.38 90 LEU A C 1
ATOM 705 O O . LEU A 1 90 ? 11.443 5.476 3.001 1.00 95.38 90 LEU A O 1
AT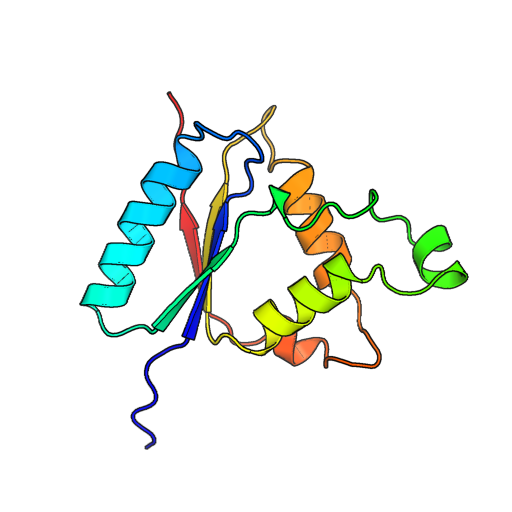OM 709 N N . PRO A 1 91 ? 9.926 4.280 4.129 1.00 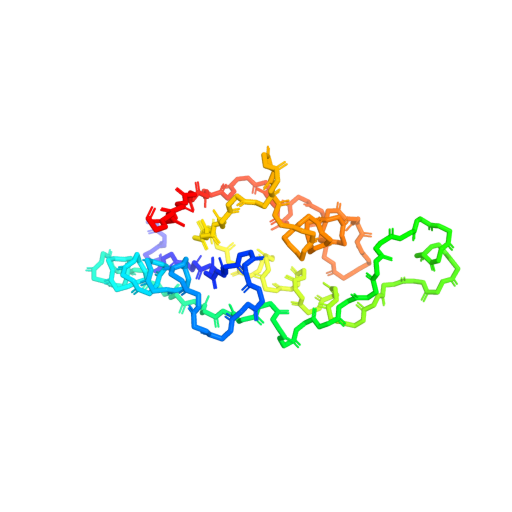97.06 91 PRO A N 1
ATOM 710 C CA . PRO A 1 91 ? 10.717 3.059 4.091 1.00 97.06 91 PRO A CA 1
ATOM 711 C C . PRO A 1 91 ? 10.919 2.557 2.665 1.00 97.06 91 PRO A C 1
ATOM 713 O O . PRO A 1 91 ? 9.990 2.592 1.854 1.00 97.06 91 PRO A O 1
ATOM 716 N N . ALA A 1 92 ? 12.085 1.964 2.400 1.00 97.25 92 ALA A N 1
ATOM 717 C CA . ALA A 1 92 ? 12.397 1.350 1.109 1.00 97.25 92 ALA A CA 1
ATOM 718 C C . ALA A 1 92 ? 11.320 0.349 0.656 1.00 97.25 92 ALA A C 1
ATOM 720 O O . ALA A 1 92 ? 10.912 0.373 -0.498 1.00 97.25 92 ALA A O 1
ATOM 721 N N . ALA A 1 93 ? 10.788 -0.467 1.573 1.00 97.31 93 ALA A N 1
ATOM 722 C CA . ALA A 1 93 ? 9.728 -1.427 1.261 1.00 97.31 93 ALA A CA 1
ATOM 723 C C . ALA A 1 93 ? 8.435 -0.755 0.770 1.00 97.31 93 ALA A C 1
ATOM 725 O O . ALA A 1 93 ? 7.824 -1.226 -0.186 1.00 97.31 93 ALA A O 1
ATOM 726 N N . LEU A 1 94 ? 8.035 0.361 1.393 1.00 97.75 94 LEU A N 1
ATOM 727 C CA . LEU A 1 94 ? 6.848 1.110 0.979 1.00 97.75 94 LEU A CA 1
ATOM 728 C C . LEU A 1 94 ? 7.063 1.777 -0.382 1.00 97.75 94 LEU A C 1
ATOM 730 O O . LEU A 1 94 ? 6.191 1.707 -1.245 1.00 97.75 94 LEU A O 1
ATOM 734 N N . LYS A 1 95 ? 8.236 2.390 -0.582 1.00 97.94 95 LYS A N 1
ATOM 735 C CA . LYS A 1 95 ? 8.599 3.014 -1.858 1.00 97.94 95 LYS A CA 1
ATOM 736 C C . LYS A 1 95 ? 8.635 1.986 -2.986 1.00 97.94 95 LYS A C 1
ATOM 738 O O . LYS A 1 95 ? 8.029 2.222 -4.022 1.00 97.94 95 LYS A O 1
ATOM 743 N N . ASN A 1 96 ? 9.266 0.838 -2.751 1.00 98.06 96 ASN A N 1
ATOM 744 C CA . ASN A 1 96 ? 9.381 -0.230 -3.736 1.00 98.06 96 ASN A CA 1
ATOM 745 C C . ASN A 1 96 ? 8.010 -0.814 -4.109 1.00 98.06 96 ASN A C 1
ATOM 747 O O . ASN A 1 96 ? 7.712 -0.991 -5.286 1.00 98.06 96 ASN A O 1
ATOM 751 N N . ALA A 1 97 ? 7.142 -1.042 -3.117 1.00 97.62 97 ALA A N 1
ATOM 752 C CA . ALA A 1 97 ? 5.768 -1.475 -3.353 1.00 97.62 97 ALA A CA 1
ATOM 753 C C . ALA A 1 97 ? 4.990 -0.477 -4.227 1.00 97.62 97 ALA A C 1
ATOM 755 O O . ALA A 1 97 ? 4.300 -0.882 -5.159 1.00 97.62 97 ALA A O 1
ATOM 756 N N . ASN A 1 98 ? 5.141 0.825 -3.966 1.00 96.19 98 ASN A N 1
ATOM 757 C CA . ASN A 1 98 ? 4.539 1.869 -4.789 1.00 96.19 98 ASN A CA 1
ATOM 758 C C . ASN A 1 98 ? 5.132 1.918 -6.208 1.00 96.19 98 ASN A C 1
ATOM 760 O O . ASN A 1 98 ? 4.389 2.072 -7.175 1.00 96.19 98 ASN A O 1
ATOM 764 N N . ASP A 1 99 ? 6.451 1.783 -6.347 1.00 96.75 99 ASP A N 1
ATOM 765 C CA . ASP A 1 99 ? 7.128 1.836 -7.645 1.00 96.75 99 ASP A CA 1
ATOM 766 C C . ASP A 1 99 ? 6.635 0.731 -8.575 1.00 96.75 99 ASP A C 1
ATOM 768 O O . ASP A 1 99 ? 6.210 1.041 -9.692 1.00 96.75 99 ASP A O 1
ATOM 772 N N . TRP A 1 100 ? 6.573 -0.502 -8.066 1.00 96.44 100 TRP A N 1
ATOM 773 C CA . TRP A 1 100 ? 5.978 -1.647 -8.752 1.00 96.44 100 TRP A CA 1
ATOM 774 C C . TRP A 1 100 ? 4.490 -1.441 -9.046 1.00 96.44 100 TRP A C 1
ATOM 776 O O . TRP A 1 100 ? 4.062 -1.566 -10.192 1.00 96.44 100 TRP A O 1
ATOM 786 N N . ALA A 1 101 ? 3.692 -1.072 -8.039 1.00 94.50 101 ALA A N 1
ATOM 787 C CA . ALA A 1 101 ? 2.248 -0.918 -8.203 1.00 94.50 101 ALA A CA 1
ATOM 788 C C . ALA A 1 101 ? 1.862 0.178 -9.208 1.00 94.50 101 ALA A C 1
ATOM 790 O O . ALA A 1 101 ? 0.848 0.055 -9.889 1.00 94.50 101 ALA A O 1
ATOM 791 N N . SER A 1 102 ? 2.665 1.239 -9.326 1.00 91.88 102 SER A N 1
ATOM 792 C CA . SER A 1 102 ? 2.384 2.385 -10.200 1.00 91.88 102 SER A CA 1
ATOM 793 C C . SER A 1 102 ? 2.516 2.107 -11.701 1.00 91.88 102 SER A C 1
ATOM 795 O O . SER A 1 102 ? 2.069 2.936 -12.509 1.00 91.88 102 SER A O 1
ATOM 797 N N . ARG A 1 103 ? 3.136 0.982 -12.080 1.00 91.81 103 ARG A N 1
ATOM 798 C CA . ARG A 1 103 ? 3.356 0.610 -13.480 1.00 91.81 103 ARG A CA 1
ATOM 799 C C . ARG A 1 103 ? 2.081 0.050 -14.116 1.00 91.81 103 ARG A C 1
ATOM 801 O O . ARG A 1 103 ? 1.360 -0.692 -13.461 1.00 91.81 103 ARG A O 1
ATOM 808 N N . PRO A 1 104 ? 1.771 0.380 -15.379 1.00 87.12 104 PRO A N 1
ATOM 809 C CA . PRO A 1 104 ? 0.669 -0.274 -16.077 1.00 87.12 104 PRO A CA 1
ATOM 810 C C . PRO A 1 104 ? 1.006 -1.755 -16.299 1.00 87.12 104 PRO A C 1
ATOM 812 O O . PRO A 1 104 ? 2.097 -2.055 -16.771 1.00 87.12 104 PRO A O 1
ATOM 815 N N . SER A 1 105 ? 0.085 -2.661 -15.975 1.00 89.31 105 SER A N 1
ATOM 816 C CA . SER A 1 105 ? 0.165 -4.070 -16.374 1.00 89.31 105 S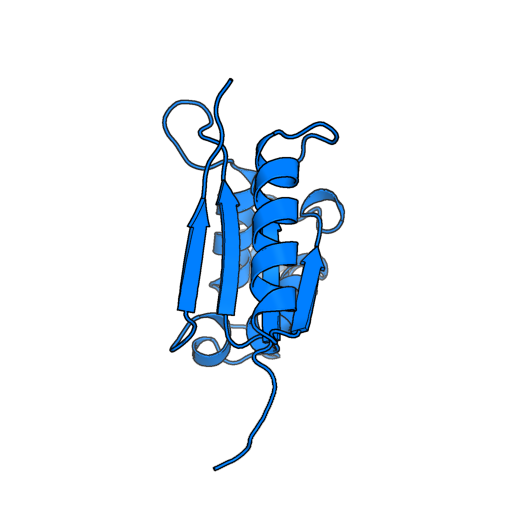ER A CA 1
ATOM 817 C C . SER A 1 105 ? -0.907 -4.389 -17.412 1.00 89.31 105 SER A C 1
ATOM 819 O O . SER A 1 105 ? -1.863 -3.637 -17.594 1.00 89.31 105 SER A O 1
ATOM 821 N N . ASP A 1 106 ? -0.753 -5.519 -18.095 1.00 88.94 106 ASP A N 1
ATOM 822 C CA . ASP A 1 106 ? -1.766 -6.097 -18.983 1.00 88.94 106 ASP A CA 1
ATOM 823 C C . ASP A 1 106 ? -2.998 -6.615 -18.216 1.00 88.94 106 ASP A C 1
ATOM 825 O O . ASP A 1 106 ? -4.071 -6.777 -18.795 1.00 88.94 106 ASP A O 1
ATOM 829 N N . ARG A 1 107 ? -2.855 -6.853 -16.905 1.00 88.94 107 ARG A N 1
ATOM 830 C CA . ARG A 1 107 ? -3.913 -7.392 -16.036 1.00 88.94 107 ARG A CA 1
ATOM 831 C C . ARG A 1 107 ? -4.800 -6.328 -15.405 1.00 88.94 107 ARG A C 1
ATOM 833 O O . ARG A 1 107 ? -5.984 -6.585 -15.194 1.00 88.94 107 ARG A O 1
ATOM 840 N N . TYR A 1 108 ? -4.240 -5.170 -15.058 1.00 89.31 108 TYR A N 1
ATOM 841 C CA . TYR A 1 108 ? -4.945 -4.153 -14.281 1.00 89.31 108 TYR A CA 1
ATOM 842 C C . TYR A 1 108 ? -4.765 -2.764 -14.891 1.00 89.31 108 TYR A C 1
ATOM 844 O O . TYR A 1 108 ? -3.650 -2.279 -15.085 1.00 89.31 108 TYR A O 1
ATOM 852 N N . GLU A 1 109 ? -5.883 -2.082 -15.143 1.00 85.12 109 GLU A N 1
ATOM 853 C CA . GLU A 1 109 ? -5.864 -0.701 -15.616 1.00 85.12 109 GLU A CA 1
ATOM 854 C C . GLU A 1 109 ? -5.216 0.219 -14.575 1.00 85.12 109 GLU A C 1
ATOM 856 O O . GLU A 1 109 ? -5.638 0.273 -13.419 1.00 85.12 109 GLU A O 1
ATOM 861 N N . ARG A 1 110 ? -4.240 1.026 -15.003 1.00 83.12 110 ARG A N 1
ATOM 862 C CA . ARG A 1 110 ? -3.509 1.955 -14.125 1.00 83.12 110 ARG A CA 1
ATOM 863 C C . ARG A 1 110 ? -4.429 2.886 -13.326 1.00 83.12 110 ARG A C 1
ATOM 865 O O . ARG A 1 110 ? -4.151 3.178 -12.164 1.00 83.12 110 ARG A O 1
ATOM 872 N N . SER A 1 111 ? -5.523 3.343 -13.936 1.00 83.88 111 SER A N 1
ATOM 873 C CA . SER A 1 111 ? -6.542 4.173 -13.283 1.00 83.88 111 SER A CA 1
ATOM 874 C C . SER A 1 111 ? -7.153 3.456 -12.078 1.00 83.88 111 SER A C 1
ATOM 876 O O . SER A 1 111 ? -7.270 4.039 -11.005 1.00 83.88 111 SER A O 1
ATOM 878 N N . ARG A 1 112 ? -7.460 2.163 -12.198 1.00 87.38 112 ARG A N 1
ATOM 879 C CA . ARG A 1 112 ? -8.091 1.372 -11.138 1.00 87.38 112 ARG A CA 1
ATOM 880 C C . ARG A 1 112 ? -7.198 1.138 -9.925 1.00 87.38 112 ARG A C 1
ATOM 882 O O . ARG A 1 112 ? -7.735 0.815 -8.871 1.00 87.38 112 ARG A O 1
ATOM 889 N N . ILE A 1 113 ? -5.882 1.323 -10.041 1.00 91.50 113 ILE A N 1
ATOM 890 C CA . ILE A 1 113 ? -4.927 1.097 -8.946 1.00 91.50 113 ILE A CA 1
ATOM 891 C C . ILE A 1 113 ? -4.963 2.239 -7.919 1.00 91.50 113 ILE A C 1
ATOM 893 O O . ILE A 1 113 ? -4.911 1.977 -6.721 1.00 91.50 113 ILE A O 1
ATOM 897 N N . PHE A 1 114 ? -5.0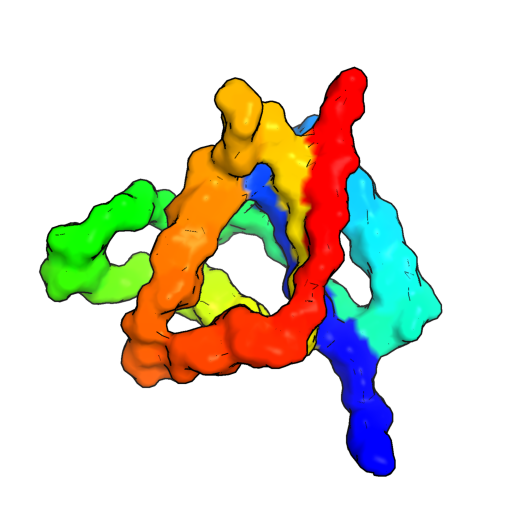97 3.498 -8.354 1.00 92.38 114 PHE A N 1
ATOM 898 C CA . PHE A 1 114 ? -5.044 4.658 -7.443 1.00 92.38 114 PHE A CA 1
ATOM 899 C C . PHE A 1 114 ? -6.108 5.733 -7.694 1.00 92.38 114 PHE A C 1
ATOM 901 O O . PHE A 1 114 ? -6.440 6.481 -6.775 1.00 92.38 114 PHE A O 1
ATOM 908 N N . GLN A 1 115 ? -6.651 5.852 -8.907 1.00 93.00 115 GLN A N 1
ATOM 909 C CA . GLN A 1 115 ? -7.548 6.954 -9.250 1.00 93.00 115 GLN A CA 1
ATOM 910 C C . GLN A 1 115 ? -8.874 6.837 -8.490 1.00 93.00 115 GLN A C 1
ATOM 912 O O . GLN A 1 115 ? -9.518 5.791 -8.492 1.00 93.00 115 GLN A O 1
ATOM 917 N N . GLY A 1 116 ? -9.285 7.932 -7.846 1.00 92.75 116 GLY A N 1
ATOM 918 C CA . GLY A 1 116 ? -10.546 8.013 -7.102 1.00 92.75 116 GLY A CA 1
ATOM 919 C C . GLY A 1 116 ? -10.549 7.303 -5.745 1.00 92.75 116 GLY A C 1
ATOM 920 O O . GLY A 1 116 ? -11.547 7.398 -5.036 1.00 92.75 116 GLY A O 1
ATOM 921 N N . LYS A 1 117 ? -9.455 6.632 -5.357 1.00 94.94 117 LYS A N 1
ATOM 922 C CA . LYS A 1 117 ? -9.350 5.976 -4.049 1.00 94.94 117 LYS A CA 1
ATOM 923 C C . LYS A 1 117 ? -9.011 6.982 -2.956 1.00 94.94 117 LYS A C 1
ATOM 925 O O . LYS A 1 117 ? -8.164 7.856 -3.136 1.00 94.94 117 LYS A O 1
ATOM 930 N N . VAL A 1 118 ? -9.632 6.819 -1.792 1.00 95.56 118 VAL A N 1
ATOM 931 C CA . VAL A 1 118 ? -9.297 7.591 -0.588 1.00 95.56 118 VAL A CA 1
ATOM 932 C C . VAL A 1 118 ? -8.19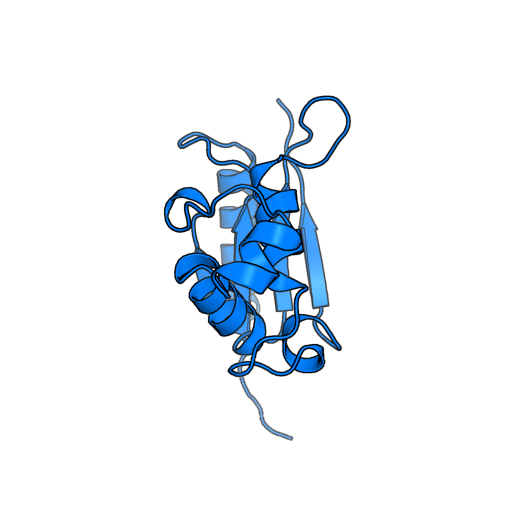6 6.864 0.177 1.00 95.56 118 VAL A C 1
ATOM 934 O O . VAL A 1 118 ? -8.310 5.667 0.430 1.00 95.56 118 VAL A O 1
ATOM 937 N N . ALA A 1 119 ? -7.145 7.576 0.578 1.00 97.06 119 ALA A N 1
ATOM 938 C CA . ALA A 1 119 ? -6.069 7.026 1.395 1.00 97.06 119 ALA A CA 1
ATOM 939 C C . ALA A 1 119 ? -5.945 7.794 2.715 1.00 97.06 119 ALA A C 1
ATOM 941 O O . ALA A 1 119 ? -5.844 9.020 2.713 1.00 97.06 119 ALA A O 1
ATOM 942 N N . ALA A 1 120 ? -5.908 7.074 3.836 1.00 98.00 120 ALA A N 1
ATOM 943 C CA . ALA A 1 120 ? -5.520 7.634 5.124 1.00 98.00 120 ALA A CA 1
ATOM 944 C C . ALA A 1 120 ? -4.108 7.167 5.484 1.00 98.00 120 ALA A C 1
ATOM 946 O O . ALA A 1 120 ? -3.814 5.967 5.505 1.00 98.00 120 ALA A O 1
ATOM 947 N N . MET A 1 121 ? -3.242 8.131 5.786 1.00 97.25 121 MET A N 1
ATOM 948 C CA . MET A 1 121 ? -1.874 7.878 6.217 1.00 97.25 121 MET A CA 1
ATOM 949 C C . MET A 1 121 ? -1.737 8.085 7.721 1.00 97.25 121 MET A C 1
ATOM 951 O O . MET A 1 121 ? -2.313 9.012 8.288 1.00 97.25 121 MET A O 1
ATOM 955 N N . MET A 1 122 ? -0.942 7.239 8.364 1.00 97.31 122 MET A N 1
ATOM 956 C CA . MET A 1 122 ? -0.616 7.351 9.783 1.00 97.31 122 MET A CA 1
ATOM 957 C C . MET A 1 122 ? 0.840 6.970 10.033 1.00 97.31 122 MET A C 1
ATOM 959 O O . MET A 1 122 ? 1.448 6.233 9.256 1.00 97.31 122 MET A O 1
ATOM 963 N N . THR A 1 123 ? 1.393 7.456 11.138 1.00 96.50 123 THR A N 1
ATOM 964 C CA . THR A 1 123 ? 2.753 7.132 11.567 1.00 96.50 123 THR A CA 1
ATOM 965 C C . THR A 1 123 ? 2.806 6.925 13.075 1.00 96.50 123 THR A C 1
ATOM 967 O O . THR A 1 123 ? 1.940 7.392 13.817 1.00 96.50 123 THR A O 1
ATOM 970 N N . ALA A 1 124 ? 3.822 6.199 13.521 1.00 93.94 124 ALA A N 1
ATOM 971 C CA . ALA A 1 124 ? 4.201 6.073 14.916 1.00 93.94 124 ALA A CA 1
ATOM 972 C C . ALA A 1 124 ? 5.727 6.118 15.031 1.00 93.94 124 ALA A C 1
ATOM 974 O O . ALA A 1 124 ? 6.422 5.359 14.346 1.00 93.94 124 ALA A O 1
ATOM 975 N N . SER A 1 125 ? 6.211 6.957 15.942 1.00 85.69 125 SER A N 1
ATOM 976 C CA . SER A 1 125 ? 7.592 6.994 16.428 1.00 85.69 125 SER A CA 1
ATOM 977 C C . SER A 1 125 ? 7.614 6.526 17.890 1.00 85.69 125 SER A C 1
ATOM 979 O O . SER A 1 125 ? 6.590 6.676 18.565 1.00 85.69 125 SER A O 1
ATOM 981 N N . PRO A 1 126 ? 8.715 5.921 18.379 1.00 76.62 126 PRO A N 1
ATOM 982 C CA . PRO A 1 126 ? 9.002 5.861 19.812 1.00 76.62 126 PRO A CA 1
ATOM 983 C C . PRO A 1 126 ? 8.965 7.243 20.466 1.00 76.62 126 PRO A C 1
ATOM 985 O O . PRO A 1 126 ? 9.229 8.234 19.740 1.00 76.62 126 PRO A O 1
#

Foldseek 3Di:
DDPDAAEEEEEELDLDPPDPLVVVSVVVVVVSVVVRHHYDYDYLNVQDDDQDDPVCCVVPNADPSLVVLLVSLLPGQAYEYEFEDDPNHTHSSVVRSCNSNCDDDPVDGNCSNDPNYYYDYHYDDD

Sequence (126 aa):
MMNSRPKILAFAGSLRERSLNKRVLKTAIRGAEKAGAEVTYIDLRDYPMPMYNSDDHERDGFDEKALKLQGLLTEHDGLLIASPEYNGSLPAALKNANDWASRPSDRYERSRIFQGKVAAMMTASP